Protein AF-A0A9D1JMU5-F1 (afdb_monomer_lite)

pLDDT: mean 89.42, std 12.27, range [35.75, 98.25]

Foldseek 3Di:
DFKFKDFVLLLVLLVVDQLQVSLVLVLQLCCCQPVVDDDPDDDDPSSVVSCVVCVVVSVVRSVQVVVVHGDCVRVVVTDIFIGGVLLSVLSVVDHGNLSSVLVNQVSCCLPVVDHDDDPDPSSVVSSVVVVVVSVVRVVVVVVVVVVVVPPDD

Structure (mmCIF, N/CA/C/O backbone):
data_AF-A0A9D1JMU5-F1
#
_entry.id   AF-A0A9D1JMU5-F1
#
loop_
_atom_site.group_PDB
_atom_site.id
_atom_site.type_symbol
_atom_site.label_atom_id
_atom_site.label_alt_id
_atom_site.label_comp_id
_atom_site.label_asym_id
_atom_site.label_entity_id
_atom_site.label_seq_id
_atom_site.pdbx_PDB_ins_code
_atom_site.Cartn_x
_atom_site.Cartn_y
_atom_site.Cartn_z
_atom_site.occupancy
_atom_site.B_iso_or_equiv
_atom_site.auth_seq_id
_atom_site.auth_comp_id
_atom_site.auth_asym_id
_atom_site.auth_atom_id
_atom_site.pdbx_PDB_model_num
ATOM 1 N N . MET A 1 1 ? 0.349 6.243 13.595 1.00 84.06 1 MET A N 1
ATOM 2 C CA . MET A 1 1 ? -0.279 4.925 13.908 1.00 84.06 1 MET A CA 1
ATOM 3 C C . MET A 1 1 ? 0.689 3.783 13.565 1.00 84.06 1 MET A C 1
ATOM 5 O O . MET A 1 1 ? 1.703 4.071 12.955 1.00 84.06 1 MET A O 1
ATOM 9 N N . LYS A 1 2 ? 0.440 2.513 13.939 1.00 90.69 2 LYS A N 1
ATOM 10 C CA . LYS A 1 2 ? 1.332 1.367 13.589 1.00 90.69 2 LYS A CA 1
ATOM 11 C C . LYS A 1 2 ? 0.807 0.457 12.473 1.00 90.69 2 LYS A C 1
ATOM 13 O O . LYS A 1 2 ? 1.530 -0.389 11.944 1.00 90.69 2 LYS A O 1
ATOM 18 N N . GLN A 1 3 ? -0.459 0.626 12.126 1.00 93.88 3 GLN A N 1
ATOM 19 C CA . GLN A 1 3 ? -1.140 -0.072 11.048 1.00 93.88 3 GLN A CA 1
ATOM 20 C C . GLN A 1 3 ? -2.408 0.702 10.681 1.00 93.88 3 GLN A C 1
ATOM 22 O O . GLN A 1 3 ? -2.927 1.402 11.549 1.00 93.88 3 GLN A O 1
ATOM 27 N N . PHE A 1 4 ? -2.912 0.514 9.465 1.00 94.25 4 PHE A N 1
ATOM 28 C CA . PHE A 1 4 ? -4.204 1.039 9.010 1.00 94.25 4 PHE A CA 1
ATOM 29 C C . PHE A 1 4 ? -4.955 -0.007 8.172 1.00 94.25 4 PHE A C 1
ATOM 31 O O . PHE A 1 4 ? -4.380 -1.032 7.771 1.00 94.25 4 PHE A O 1
ATOM 38 N N . THR A 1 5 ? -6.245 0.212 7.923 1.00 94.31 5 THR A N 1
ATOM 39 C CA . THR A 1 5 ? -7.043 -0.665 7.052 1.00 94.31 5 THR A CA 1
ATOM 40 C C . THR A 1 5 ? -6.821 -0.329 5.581 1.00 94.31 5 THR A C 1
ATOM 42 O O . THR A 1 5 ? -7.193 0.737 5.101 1.00 94.31 5 THR A O 1
ATOM 45 N N . PHE A 1 6 ? -6.283 -1.287 4.829 1.00 95.38 6 PHE A N 1
ATOM 46 C CA . PHE A 1 6 ? -6.071 -1.165 3.391 1.00 95.38 6 PHE A CA 1
ATOM 47 C C . PHE A 1 6 ? -7.155 -1.917 2.626 1.00 95.38 6 PHE A C 1
ATOM 49 O O . PHE A 1 6 ? -7.282 -3.142 2.731 1.00 95.38 6 PHE A O 1
ATOM 56 N N . TYR A 1 7 ? -7.944 -1.174 1.854 1.00 95.44 7 TYR A N 1
ATOM 57 C CA . TYR A 1 7 ? -9.096 -1.696 1.125 1.00 95.44 7 TYR A CA 1
ATOM 58 C C . TYR A 1 7 ? -8.726 -2.164 -0.282 1.00 95.44 7 TYR A C 1
ATOM 60 O O . TYR A 1 7 ? -7.808 -1.637 -0.913 1.00 95.44 7 TYR A O 1
ATOM 68 N N . LYS A 1 8 ? -9.500 -3.118 -0.813 1.00 95.19 8 LYS A N 1
ATOM 69 C CA . LYS A 1 8 ? -9.339 -3.638 -2.177 1.00 95.19 8 LYS A CA 1
ATOM 70 C C . LYS A 1 8 ? -9.402 -2.535 -3.228 1.00 95.19 8 LYS A C 1
ATOM 72 O O . LYS A 1 8 ? -8.619 -2.580 -4.166 1.00 95.19 8 LYS A O 1
ATOM 77 N N . LEU A 1 9 ? -10.223 -1.507 -2.998 1.00 94.75 9 LEU A N 1
ATOM 78 C CA . LEU A 1 9 ? -10.304 -0.318 -3.848 1.00 94.75 9 LEU A CA 1
ATOM 79 C C . LEU A 1 9 ? -8.922 0.292 -4.130 1.00 94.75 9 LEU A C 1
ATOM 81 O O . LEU A 1 9 ? -8.632 0.653 -5.265 1.00 94.75 9 LEU A O 1
ATOM 85 N N . TYR A 1 10 ? -8.050 0.375 -3.122 1.00 95.31 10 TYR A N 1
ATOM 86 C CA . TYR A 1 10 ? -6.703 0.913 -3.309 1.00 95.31 10 TYR A CA 1
ATOM 87 C C . TYR A 1 10 ? -5.877 -0.013 -4.203 1.00 95.31 10 TYR A C 1
ATOM 89 O O . TYR A 1 10 ? -5.234 0.452 -5.134 1.00 95.31 10 TYR A O 1
ATOM 97 N N . SER A 1 11 ? -5.957 -1.330 -3.988 1.00 96.62 11 SER A N 1
ATOM 98 C CA . SER A 1 11 ? -5.324 -2.319 -4.872 1.00 96.62 11 SER A CA 1
ATOM 99 C C . SER A 1 11 ? -5.842 -2.237 -6.308 1.00 96.62 11 SER A C 1
ATOM 101 O O . SER A 1 11 ? -5.035 -2.370 -7.218 1.00 96.62 11 SER A O 1
ATOM 103 N N . ASP A 1 12 ? -7.139 -2.016 -6.522 1.00 95.69 12 ASP A N 1
ATOM 104 C CA . ASP A 1 12 ? -7.719 -1.916 -7.867 1.00 95.69 12 ASP A CA 1
ATOM 105 C C . ASP A 1 12 ? -7.199 -0.675 -8.607 1.00 95.69 12 ASP A C 1
ATOM 107 O O . ASP A 1 12 ? -6.867 -0.747 -9.791 1.00 95.69 12 ASP A O 1
ATOM 111 N N . ILE A 1 13 ? -7.055 0.448 -7.894 1.00 95.81 13 ILE A N 1
ATOM 112 C CA . ILE A 1 13 ? -6.434 1.668 -8.427 1.00 95.81 13 ILE A CA 1
ATOM 113 C C . ILE A 1 13 ? -4.968 1.404 -8.799 1.00 95.81 13 ILE A C 1
ATOM 115 O O . ILE A 1 13 ? -4.548 1.745 -9.905 1.00 95.81 13 ILE A O 1
ATOM 119 N N . LEU A 1 14 ? -4.201 0.775 -7.900 1.00 96.62 14 LEU A N 1
ATOM 120 C CA . LEU A 1 14 ? -2.784 0.470 -8.122 1.00 96.62 14 LEU A CA 1
ATOM 121 C C . LEU A 1 14 ? -2.574 -0.499 -9.295 1.00 96.62 14 LEU A C 1
ATOM 123 O O . LEU A 1 14 ? -1.667 -0.287 -10.099 1.00 96.62 14 LEU A O 1
ATOM 127 N N . ASP A 1 15 ? -3.411 -1.531 -9.426 1.00 95.31 15 ASP A N 1
ATOM 128 C CA . ASP A 1 15 ? -3.355 -2.500 -10.531 1.00 95.31 15 ASP A CA 1
ATOM 129 C C . ASP A 1 15 ? -3.638 -1.822 -11.892 1.00 95.31 15 ASP A C 1
ATOM 131 O O . ASP A 1 15 ? -3.078 -2.228 -12.910 1.00 95.31 15 ASP A O 1
ATOM 135 N N . GLY A 1 16 ? -4.437 -0.746 -11.912 1.00 93.06 16 GLY A N 1
ATOM 136 C CA . GLY A 1 16 ? -4.709 0.070 -13.103 1.00 93.06 16 GLY A CA 1
ATOM 137 C C . GLY A 1 16 ? -3.606 1.070 -13.489 1.00 93.06 16 GLY A C 1
ATOM 138 O O . GLY A 1 16 ? -3.718 1.740 -14.521 1.00 93.06 16 GLY A O 1
ATOM 139 N N . MET A 1 17 ? -2.550 1.202 -12.683 1.00 94.94 17 MET A N 1
ATOM 140 C CA . MET A 1 17 ? -1.417 2.105 -12.919 1.00 94.94 17 MET A CA 1
ATOM 141 C C . MET A 1 17 ? -0.183 1.344 -13.425 1.00 94.94 17 MET A C 1
ATOM 143 O O . MET A 1 17 ? -0.003 0.157 -13.144 1.00 94.94 17 MET A O 1
ATOM 147 N N . ASN A 1 18 ? 0.723 2.033 -14.131 1.00 95.69 18 ASN A N 1
ATOM 148 C CA . ASN A 1 18 ? 2.077 1.497 -14.325 1.00 95.69 18 ASN A CA 1
ATOM 149 C C . ASN A 1 18 ? 2.811 1.442 -12.973 1.00 95.69 18 ASN A C 1
ATOM 151 O O . ASN A 1 18 ? 2.387 2.073 -12.007 1.00 95.69 18 ASN A O 1
ATOM 155 N N . ASP A 1 19 ? 3.901 0.684 -12.886 1.00 96.81 19 ASP A N 1
ATOM 156 C CA . ASP A 1 19 ? 4.551 0.439 -11.595 1.00 96.81 19 ASP A CA 1
ATOM 157 C C . ASP A 1 19 ? 5.130 1.714 -10.963 1.00 96.81 19 ASP A C 1
ATOM 159 O O . A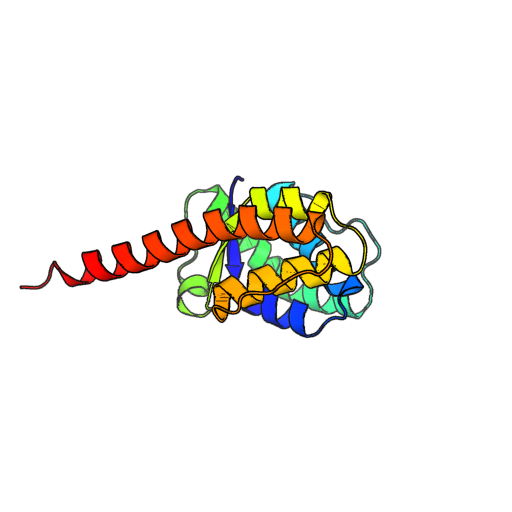SP A 1 19 ? 5.032 1.903 -9.755 1.00 96.81 19 ASP A O 1
ATOM 163 N N . THR A 1 20 ? 5.652 2.648 -11.757 1.00 94.88 20 THR A N 1
ATOM 164 C CA . THR A 1 20 ? 6.153 3.922 -11.221 1.00 94.88 20 THR A CA 1
ATOM 165 C C . THR A 1 20 ? 5.033 4.742 -10.575 1.00 94.88 20 THR A C 1
ATOM 167 O O . THR A 1 20 ? 5.186 5.197 -9.441 1.00 94.88 20 THR A O 1
ATOM 170 N N . ASP A 1 21 ? 3.903 4.906 -11.263 1.00 94.25 21 ASP A N 1
ATOM 171 C CA . ASP A 1 21 ? 2.762 5.679 -10.757 1.00 94.25 21 ASP A CA 1
ATOM 172 C C . ASP A 1 21 ? 2.086 4.962 -9.581 1.00 94.25 21 ASP A C 1
ATOM 174 O O . ASP A 1 21 ? 1.743 5.595 -8.584 1.00 94.25 21 ASP A O 1
ATOM 178 N N . ALA A 1 22 ? 1.970 3.631 -9.644 1.00 96.06 22 ALA A N 1
ATOM 179 C CA . ALA A 1 22 ? 1.464 2.823 -8.538 1.00 96.06 22 ALA A CA 1
ATOM 180 C C . ALA A 1 22 ? 2.333 2.993 -7.285 1.00 96.06 22 ALA A C 1
ATOM 182 O O . ALA A 1 22 ? 1.813 3.181 -6.187 1.00 96.06 22 ALA A O 1
ATOM 183 N N . GLY A 1 23 ? 3.659 2.965 -7.443 1.00 95.62 23 GLY A N 1
ATOM 184 C CA . GLY A 1 23 ? 4.588 3.160 -6.337 1.00 95.62 23 GLY A CA 1
ATOM 185 C C . GLY A 1 23 ? 4.431 4.533 -5.686 1.00 95.62 23 GLY A C 1
ATOM 186 O O . GLY A 1 23 ? 4.291 4.619 -4.465 1.00 95.62 23 GLY A O 1
ATOM 187 N N . LYS A 1 24 ? 4.371 5.598 -6.494 1.00 94.44 24 LYS A N 1
ATOM 188 C CA . LYS A 1 24 ? 4.133 6.970 -6.012 1.00 94.44 24 LYS A CA 1
ATOM 189 C C . LYS A 1 24 ? 2.797 7.105 -5.289 1.00 94.44 24 LYS A C 1
ATOM 191 O O . LYS A 1 24 ? 2.747 7.627 -4.177 1.00 94.44 24 LYS A O 1
ATOM 196 N N . PHE A 1 25 ? 1.720 6.604 -5.889 1.00 95.06 25 PHE A N 1
ATOM 197 C CA . PHE A 1 25 ? 0.384 6.715 -5.314 1.00 95.06 25 PHE A CA 1
ATOM 198 C C . PHE A 1 25 ? 0.259 5.925 -4.003 1.00 95.06 25 PHE A C 1
ATOM 200 O O . PHE A 1 25 ? -0.272 6.438 -3.018 1.00 95.06 25 PHE A O 1
ATOM 207 N N . ALA A 1 26 ? 0.815 4.710 -3.948 1.00 96.00 26 ALA A N 1
ATOM 208 C CA . ALA A 1 26 ? 0.862 3.915 -2.725 1.00 96.00 26 ALA A CA 1
ATOM 209 C C . ALA A 1 26 ? 1.693 4.581 -1.622 1.00 96.00 26 ALA A C 1
ATOM 211 O O . ALA A 1 26 ? 1.273 4.574 -0.463 1.00 96.00 26 ALA A O 1
ATOM 212 N N . MET A 1 27 ? 2.847 5.165 -1.973 1.00 95.69 27 MET A N 1
ATOM 213 C CA . MET A 1 27 ? 3.666 5.938 -1.036 1.00 95.69 27 MET A CA 1
ATOM 214 C C . MET A 1 27 ? 2.844 7.071 -0.429 1.00 95.69 27 MET A C 1
ATOM 216 O O . MET A 1 27 ? 2.802 7.199 0.785 1.00 95.69 27 MET A O 1
ATOM 220 N N . ARG A 1 28 ? 2.093 7.801 -1.255 1.00 94.38 28 ARG A N 1
ATOM 221 C CA . ARG A 1 28 ? 1.266 8.927 -0.817 1.00 94.38 28 ARG A CA 1
ATOM 222 C C . ARG A 1 28 ? 0.147 8.525 0.142 1.00 94.38 28 ARG A C 1
ATOM 224 O O . ARG A 1 28 ? -0.077 9.213 1.132 1.00 94.38 28 ARG A O 1
ATOM 231 N N . ILE A 1 29 ? -0.525 7.398 -0.114 1.00 95.38 29 ILE A N 1
ATOM 232 C CA . ILE A 1 29 ? -1.494 6.826 0.837 1.00 95.38 29 ILE A CA 1
ATOM 233 C C . ILE A 1 29 ? -0.790 6.510 2.163 1.00 95.38 29 ILE A C 1
ATOM 235 O O . ILE A 1 29 ? -1.286 6.874 3.223 1.00 95.38 29 ILE A O 1
ATOM 239 N N . CYS A 1 30 ? 0.378 5.864 2.122 1.00 96.00 30 CYS A N 1
ATOM 240 C CA . CYS A 1 30 ? 1.096 5.483 3.337 1.00 96.00 30 CYS A CA 1
ATOM 241 C C . CYS A 1 30 ? 1.641 6.690 4.112 1.00 96.00 30 CYS A C 1
ATOM 243 O O . CYS A 1 30 ? 1.553 6.708 5.332 1.00 96.00 30 CYS A O 1
ATOM 245 N N . GLU A 1 31 ? 2.177 7.700 3.431 1.00 95.50 31 GLU A N 1
ATOM 246 C CA . GLU A 1 31 ? 2.631 8.956 4.032 1.00 95.50 31 GLU A CA 1
ATOM 247 C C . GLU A 1 31 ? 1.470 9.714 4.677 1.00 95.50 31 GLU A C 1
ATOM 249 O O . GLU A 1 31 ? 1.601 10.200 5.802 1.00 95.50 31 GLU A O 1
ATOM 254 N N . TYR A 1 32 ? 0.313 9.748 4.014 1.00 95.06 32 TYR A N 1
ATOM 255 C CA . TYR A 1 32 ? -0.900 10.294 4.603 1.00 95.06 32 TYR A CA 1
ATOM 256 C C . TYR A 1 32 ? -1.291 9.534 5.865 1.00 95.06 32 TYR A C 1
ATOM 258 O O . TYR A 1 32 ? -1.461 10.159 6.904 1.00 95.06 32 TYR A O 1
ATOM 266 N N . GLU A 1 33 ? -1.395 8.205 5.819 1.00 94.88 33 GLU A N 1
ATOM 267 C CA . GLU A 1 33 ? -1.854 7.386 6.948 1.00 94.88 33 GLU A CA 1
ATOM 268 C C . GLU A 1 33 ? -0.857 7.369 8.121 1.00 94.88 33 GLU A C 1
ATOM 270 O O . GLU A 1 33 ? -1.224 7.612 9.273 1.00 94.88 33 GLU A O 1
ATOM 275 N N . PHE A 1 34 ? 0.426 7.126 7.855 1.00 94.88 34 PHE A N 1
ATOM 276 C CA . PHE A 1 34 ? 1.436 6.945 8.899 1.00 94.88 34 PHE A CA 1
ATOM 277 C C . PHE A 1 34 ? 2.073 8.242 9.394 1.00 94.88 34 PHE A C 1
ATOM 279 O O . PHE A 1 34 ? 2.449 8.292 10.567 1.00 94.88 34 PHE A O 1
ATOM 286 N N . GLU A 1 35 ? 2.204 9.252 8.534 1.00 94.75 35 GLU A N 1
ATOM 287 C CA . GLU A 1 35 ? 2.999 10.460 8.804 1.00 94.75 35 GLU A CA 1
ATOM 288 C C . GLU A 1 35 ? 2.182 11.757 8.754 1.00 94.75 35 GLU A C 1
ATOM 290 O O . GLU A 1 35 ? 2.756 12.831 8.904 1.00 94.75 35 GLU A O 1
ATOM 295 N N . ASP A 1 36 ? 0.862 11.673 8.541 1.00 92.69 36 ASP A N 1
ATOM 296 C CA . ASP A 1 36 ? -0.041 12.834 8.454 1.00 92.69 36 ASP A CA 1
ATOM 297 C C . ASP A 1 36 ? 0.323 13.822 7.327 1.00 92.69 36 ASP A C 1
ATOM 299 O O . ASP A 1 36 ? -0.117 14.975 7.320 1.00 92.69 36 ASP A O 1
ATOM 303 N N . LYS A 1 37 ? 1.099 13.366 6.337 1.00 92.75 37 LYS A N 1
ATOM 304 C CA . LYS A 1 37 ? 1.510 14.186 5.199 1.00 92.75 37 LYS A CA 1
ATOM 305 C C . LYS A 1 37 ? 0.372 14.354 4.207 1.00 92.75 37 LYS A C 1
ATOM 307 O O . LYS A 1 37 ? -0.266 13.392 3.780 1.00 92.75 37 LYS A O 1
ATOM 312 N N . GLN A 1 38 ? 0.153 15.593 3.792 1.00 87.75 38 GLN A N 1
ATOM 313 C CA . GLN A 1 38 ? -0.734 15.878 2.676 1.00 87.75 38 GLN A CA 1
ATOM 314 C C . GLN A 1 38 ? 0.000 15.684 1.346 1.00 87.75 38 GLN A C 1
ATOM 316 O O . GLN A 1 38 ? 1.227 15.727 1.290 1.00 87.75 38 GLN A O 1
ATOM 321 N N . PRO A 1 39 ? -0.742 15.513 0.247 1.00 80.38 39 PRO A N 1
ATOM 322 C CA . PRO A 1 39 ? -0.214 15.634 -1.099 1.00 80.38 39 PRO A CA 1
ATOM 323 C C . PRO A 1 39 ? 0.531 16.958 -1.377 1.00 80.38 39 PRO A C 1
ATOM 325 O O . PRO A 1 39 ? -0.087 17.902 -1.852 1.00 80.38 39 PRO A O 1
ATOM 328 N N . GLU A 1 40 ? 1.845 17.024 -1.155 1.00 68.06 40 GLU A N 1
ATOM 329 C CA . GLU A 1 40 ? 2.634 18.251 -1.396 1.00 68.06 40 GLU A CA 1
ATOM 330 C C . GLU A 1 40 ? 2.956 18.495 -2.886 1.00 68.06 40 GLU A C 1
ATOM 332 O O . GLU A 1 40 ? 2.979 19.636 -3.338 1.00 68.06 40 GLU A O 1
ATOM 337 N N . GLU A 1 41 ? 3.173 17.435 -3.673 1.00 67.38 41 GLU A N 1
ATOM 338 C CA . GLU A 1 41 ? 3.520 17.546 -5.104 1.00 67.38 41 GLU A CA 1
ATOM 339 C C . GLU A 1 41 ? 2.306 17.770 -6.028 1.00 67.38 41 GLU A C 1
ATOM 341 O O . GLU A 1 41 ? 1.201 17.302 -5.731 1.00 67.38 41 GLU A O 1
ATOM 346 N N . GLU A 1 42 ? 2.529 18.394 -7.197 1.00 75.81 42 GLU A N 1
ATOM 347 C CA . GLU A 1 42 ? 1.544 18.450 -8.286 1.00 75.81 42 GLU A CA 1
ATOM 348 C C . GLU A 1 42 ? 1.134 17.033 -8.709 1.00 75.81 42 GLU A C 1
ATOM 350 O O . GLU A 1 42 ? 1.840 16.337 -9.436 1.00 75.81 42 GLU A O 1
ATOM 355 N N . LEU A 1 43 ? -0.050 16.615 -8.260 1.00 81.44 43 LEU A N 1
ATOM 356 C CA . LEU A 1 43 ? -0.674 15.377 -8.708 1.00 81.44 43 LEU A CA 1
ATOM 357 C C . LEU A 1 43 ? -0.922 15.452 -10.216 1.00 81.44 43 LEU A C 1
ATOM 359 O O . LEU A 1 43 ? -1.577 16.393 -10.692 1.00 81.44 43 LEU A O 1
ATOM 363 N N . SER A 1 44 ? -0.493 14.421 -10.948 1.00 84.44 44 SER A N 1
ATOM 364 C CA . SER A 1 44 ? -0.916 14.237 -12.336 1.00 84.44 44 SER A CA 1
ATOM 365 C C . SER A 1 44 ? -2.446 14.173 -12.422 1.00 84.44 44 SER A C 1
ATOM 367 O O . SER A 1 44 ? -3.134 13.879 -11.441 1.00 84.44 44 SER A O 1
ATOM 369 N N . GLY A 1 45 ? -3.020 14.405 -13.608 1.00 88.25 45 GLY A N 1
ATOM 370 C CA . GLY A 1 45 ? -4.480 14.378 -13.778 1.00 88.25 45 GLY A CA 1
ATOM 371 C C . GLY A 1 45 ? -5.130 13.071 -13.293 1.00 88.25 45 GLY A C 1
ATOM 372 O O . GLY A 1 45 ? -6.201 13.104 -12.689 1.00 88.25 45 GLY A O 1
ATOM 373 N N . LYS A 1 46 ? -4.451 11.930 -13.485 1.00 87.19 46 LYS A N 1
ATOM 374 C CA . LYS A 1 46 ? -4.914 10.619 -13.004 1.00 87.19 46 LYS A CA 1
ATOM 375 C C . LYS A 1 46 ? -4.805 10.490 -11.487 1.00 87.19 46 LYS A C 1
ATOM 377 O O . LYS A 1 46 ? -5.774 10.092 -10.850 1.00 87.19 46 LYS A O 1
ATOM 382 N N . GLU A 1 47 ? -3.660 10.836 -10.900 1.00 88.31 47 GLU A N 1
ATOM 383 C CA . GLU A 1 47 ? -3.484 10.757 -9.443 1.00 88.31 47 GLU A CA 1
ATOM 384 C C . GLU A 1 47 ? -4.445 11.701 -8.719 1.00 88.31 47 GLU A C 1
ATOM 386 O O . GLU A 1 47 ? -5.025 11.322 -7.706 1.00 88.31 47 GLU A O 1
ATOM 391 N N . ARG A 1 48 ? -4.681 12.898 -9.275 1.00 91.50 48 ARG A N 1
ATOM 392 C CA . ARG A 1 48 ? -5.654 13.861 -8.753 1.00 91.50 48 ARG A CA 1
ATOM 393 C C . ARG A 1 48 ? -7.059 13.281 -8.747 1.00 91.50 48 ARG A C 1
ATOM 395 O O . ARG A 1 48 ? -7.739 13.396 -7.733 1.00 91.50 48 ARG A O 1
ATOM 402 N N . PHE A 1 49 ? -7.471 12.652 -9.850 1.00 92.81 49 PHE A N 1
ATOM 403 C CA . PHE A 1 49 ? -8.773 12.000 -9.944 1.00 92.81 49 PHE A CA 1
ATOM 404 C C . PHE A 1 49 ? -8.931 10.919 -8.872 1.00 92.81 49 PHE A C 1
ATOM 406 O O . PHE A 1 49 ? -9.916 10.927 -8.141 1.00 92.81 49 PHE A O 1
ATOM 413 N N . TYR A 1 50 ? -7.965 10.011 -8.730 1.00 94.06 50 TYR A N 1
ATOM 414 C CA . TYR A 1 50 ? -8.074 8.965 -7.714 1.00 94.06 50 TYR A CA 1
ATOM 415 C C . TYR A 1 50 ? -8.054 9.537 -6.300 1.00 94.06 50 TYR A C 1
ATOM 417 O O . TYR A 1 50 ? -8.922 9.190 -5.503 1.00 94.06 50 TYR A O 1
ATOM 425 N N . TRP A 1 51 ? -7.125 10.451 -6.005 1.00 94.00 51 TRP A N 1
ATOM 426 C CA . TRP A 1 51 ? -7.002 11.067 -4.688 1.00 94.00 51 TRP A CA 1
ATOM 427 C C . TRP A 1 51 ? -8.290 11.774 -4.263 1.00 94.00 51 TRP A C 1
ATOM 429 O O . TRP A 1 51 ? -8.803 11.492 -3.184 1.00 94.00 51 TRP A O 1
ATOM 439 N N . SER A 1 52 ? -8.868 12.618 -5.126 1.00 92.25 52 SER A N 1
ATOM 440 C CA . SER A 1 52 ? -10.088 13.368 -4.800 1.00 92.25 52 SER A CA 1
ATOM 441 C C . SER A 1 52 ? -11.318 12.482 -4.591 1.00 92.25 52 SER A C 1
ATOM 443 O O . SER A 1 52 ? -12.300 12.937 -4.021 1.00 92.25 52 SER A O 1
ATOM 445 N N . ASN A 1 53 ? -11.298 11.239 -5.085 1.00 92.88 53 ASN A N 1
ATOM 446 C CA . ASN A 1 53 ? -12.396 10.287 -4.912 1.00 92.88 53 ASN A CA 1
ATOM 447 C C . ASN A 1 53 ? -12.219 9.377 -3.687 1.00 92.88 53 ASN A C 1
ATOM 449 O O . ASN A 1 53 ? -13.174 8.709 -3.295 1.00 92.88 53 ASN A O 1
ATOM 453 N N . ILE A 1 54 ? -11.024 9.328 -3.085 1.00 93.44 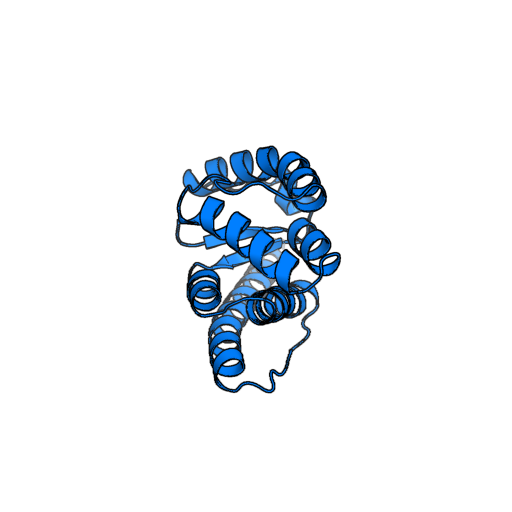54 ILE A N 1
ATOM 454 C CA . ILE A 1 54 ? -10.758 8.485 -1.908 1.00 93.44 54 ILE A CA 1
ATOM 455 C C . ILE A 1 54 ? -10.378 9.278 -0.654 1.00 93.44 54 ILE A C 1
ATOM 457 O O . ILE A 1 54 ? -10.435 8.707 0.432 1.00 93.44 54 ILE A O 1
ATOM 461 N N . SER A 1 55 ? -10.015 10.560 -0.764 1.00 92.81 55 SER A N 1
ATOM 462 C CA . SER A 1 55 ? -9.515 11.372 0.357 1.00 92.81 55 SER A CA 1
ATOM 463 C C . SER A 1 55 ? -10.497 11.467 1.522 1.00 92.81 55 SER A C 1
ATOM 465 O O . SER A 1 55 ? -10.085 11.329 2.669 1.00 92.81 55 SER A O 1
ATOM 467 N N . ASP A 1 56 ? -11.791 11.633 1.241 1.00 92.31 56 ASP A N 1
ATOM 468 C CA . ASP A 1 56 ? -12.822 11.728 2.284 1.00 92.31 56 ASP A CA 1
ATOM 469 C C . ASP A 1 56 ? -12.963 10.403 3.042 1.00 92.31 56 ASP A C 1
ATOM 471 O O . ASP A 1 56 ? -13.084 10.376 4.266 1.00 92.31 56 ASP A O 1
ATOM 475 N N . MET A 1 57 ? -12.884 9.284 2.314 1.00 91.31 57 MET A N 1
ATOM 476 C CA . MET A 1 57 ? -12.888 7.951 2.908 1.00 91.31 57 MET A CA 1
ATOM 477 C C . MET A 1 57 ? -11.622 7.707 3.737 1.00 91.31 57 MET A C 1
ATOM 479 O O . MET A 1 57 ? -11.735 7.169 4.836 1.00 91.31 57 MET A O 1
ATOM 483 N N . LEU A 1 58 ? -10.442 8.085 3.230 1.00 92.94 58 LEU A N 1
ATOM 484 C CA . LEU A 1 58 ? -9.176 7.976 3.964 1.00 92.94 58 LEU A CA 1
ATOM 485 C C . LEU A 1 58 ? -9.250 8.762 5.276 1.00 92.94 58 LEU A C 1
ATOM 487 O O . LEU A 1 58 ? -8.989 8.198 6.332 1.00 92.94 58 LEU A O 1
ATOM 491 N N . ALA A 1 59 ? -9.700 10.018 5.232 1.00 93.81 59 ALA A N 1
ATOM 492 C CA . ALA A 1 59 ? -9.839 10.859 6.419 1.00 93.81 59 ALA A CA 1
ATOM 493 C C . ALA A 1 59 ? -10.779 10.241 7.463 1.00 93.81 59 ALA A C 1
ATOM 495 O O . ALA A 1 59 ? -10.422 10.137 8.637 1.00 93.81 59 ALA A O 1
ATOM 496 N N . GLU A 1 60 ? -11.955 9.772 7.035 1.00 93.44 60 GLU A N 1
ATOM 497 C CA . GLU A 1 60 ? -12.933 9.178 7.946 1.00 93.44 60 GLU A CA 1
ATOM 498 C C . GLU A 1 60 ? -12.415 7.874 8.576 1.00 93.44 60 GLU A C 1
ATOM 500 O O . GLU A 1 60 ? -12.556 7.652 9.783 1.00 93.44 60 GLU A O 1
ATOM 505 N N . VAL A 1 61 ? -11.802 6.999 7.768 1.00 91.69 61 VAL A N 1
ATOM 506 C CA . VAL A 1 61 ? -11.210 5.742 8.251 1.00 91.69 61 VAL A CA 1
ATOM 507 C C . VAL A 1 61 ? -10.084 6.041 9.226 1.00 91.69 61 VAL A C 1
ATOM 509 O O . VAL A 1 61 ? -10.083 5.486 10.326 1.00 91.69 61 VAL A O 1
ATOM 512 N N . LYS A 1 62 ? -9.179 6.948 8.869 1.00 93.75 62 LYS A N 1
ATOM 513 C CA . LYS A 1 62 ? -8.038 7.315 9.695 1.00 93.75 62 LYS A CA 1
ATOM 514 C C . LYS A 1 62 ? -8.457 7.893 11.044 1.00 93.75 62 LYS A C 1
ATOM 516 O O . LYS A 1 62 ? -7.892 7.504 12.069 1.00 93.75 62 LYS A O 1
ATOM 521 N N . GLU A 1 63 ? -9.454 8.777 11.082 1.00 93.31 63 GLU A N 1
ATOM 522 C CA . GLU A 1 63 ? -9.992 9.333 12.332 1.00 93.31 63 GLU A CA 1
ATOM 523 C C . GLU A 1 63 ? -10.576 8.226 13.225 1.00 93.31 63 GLU A C 1
ATOM 525 O O . GLU A 1 63 ? -10.274 8.129 14.423 1.00 93.31 63 GLU A O 1
ATOM 530 N N . ALA A 1 64 ? -11.375 7.332 12.636 1.00 91.50 64 ALA A N 1
ATOM 531 C CA . ALA A 1 64 ? -11.939 6.203 13.359 1.00 91.50 64 ALA A CA 1
ATOM 532 C C . ALA A 1 64 ? -10.840 5.282 13.914 1.00 91.50 64 ALA A C 1
ATOM 534 O O . ALA A 1 64 ? -10.862 4.966 15.104 1.00 91.50 64 ALA A O 1
ATOM 535 N N . GLU A 1 65 ? -9.855 4.901 13.100 1.00 91.75 65 GLU A N 1
ATOM 536 C CA . GLU A 1 65 ? -8.755 4.023 13.515 1.00 91.75 65 GLU A CA 1
ATOM 537 C C . GLU A 1 65 ? -7.855 4.673 14.570 1.00 91.75 65 GLU A C 1
ATOM 539 O O . GLU A 1 65 ? -7.454 4.013 15.532 1.00 91.75 65 GLU A O 1
ATOM 544 N N . SER A 1 66 ? -7.610 5.979 14.457 1.00 89.44 66 SER A N 1
ATOM 545 C CA . SER A 1 66 ? -6.839 6.752 15.440 1.00 89.44 66 SER A CA 1
ATOM 546 C C . SER A 1 66 ? -7.550 6.854 16.793 1.00 89.44 66 SER A C 1
ATOM 548 O O . SER A 1 66 ? -6.892 6.906 17.830 1.00 89.44 66 SER A O 1
ATOM 550 N N . SER A 1 67 ? -8.887 6.804 16.806 1.00 89.75 67 SER A N 1
ATOM 551 C CA . SER A 1 67 ? -9.697 6.715 18.033 1.00 89.75 67 SER A CA 1
ATOM 552 C C . SER A 1 67 ? -9.923 5.277 18.534 1.00 89.75 67 SER A C 1
ATOM 554 O O . SER A 1 67 ? -10.710 5.057 19.458 1.00 89.75 67 SER A O 1
ATOM 556 N N . GLY A 1 68 ? -9.251 4.282 17.938 1.00 85.88 68 GLY A N 1
ATOM 557 C CA . GLY A 1 68 ? -9.370 2.866 18.301 1.00 85.88 68 GLY A CA 1
ATOM 558 C C . GLY A 1 68 ? -10.664 2.198 17.821 1.00 85.88 68 GLY A C 1
ATOM 559 O O . GLY A 1 68 ? -11.004 1.101 18.272 1.00 85.88 68 GLY A O 1
ATOM 560 N N . LYS A 1 69 ? -11.405 2.846 16.919 1.00 87.81 69 LYS A N 1
ATOM 561 C CA . LYS A 1 69 ? -12.642 2.334 16.321 1.00 87.81 69 LYS A CA 1
ATOM 562 C C . LYS A 1 69 ? -12.359 1.723 14.949 1.00 87.81 69 LYS A C 1
ATOM 564 O O . LYS A 1 69 ? -11.325 1.947 14.337 1.00 87.81 69 LYS A O 1
ATOM 569 N N . SER A 1 70 ? -13.315 0.945 14.446 1.00 81.12 70 SER A N 1
ATOM 570 C CA . SER A 1 70 ? -13.307 0.461 13.061 1.00 81.12 70 SER A CA 1
ATOM 571 C C . SER A 1 70 ? -14.608 0.846 12.363 1.00 81.12 70 SER A C 1
ATOM 573 O O . SER A 1 70 ? -15.695 0.739 12.943 1.00 81.12 70 SER A O 1
ATOM 575 N N . LEU A 1 71 ? -14.520 1.284 11.106 1.00 82.25 71 LEU A N 1
ATOM 576 C CA . LEU A 1 71 ? -15.695 1.652 10.319 1.00 82.25 71 LEU A CA 1
ATOM 577 C C . LEU A 1 71 ? -16.321 0.421 9.665 1.00 82.25 71 LEU A C 1
ATOM 579 O O . LEU A 1 71 ? -16.007 0.047 8.534 1.00 82.25 71 LEU A O 1
ATOM 583 N N . LYS A 1 72 ? -17.293 -0.179 10.364 1.00 80.12 72 LYS A N 1
ATOM 584 C CA . LYS A 1 72 ? -18.057 -1.336 9.861 1.00 80.12 72 LYS A CA 1
ATOM 585 C C . LYS A 1 72 ? -18.667 -1.092 8.476 1.00 80.12 72 LYS A C 1
ATOM 587 O O . LYS A 1 72 ? -18.730 -2.022 7.683 1.00 80.12 72 LYS A O 1
ATOM 592 N N . LYS A 1 73 ? -19.087 0.142 8.164 1.00 83.75 73 LYS A N 1
ATOM 593 C CA . LYS A 1 73 ? -19.715 0.476 6.874 1.00 83.75 73 LYS A CA 1
ATOM 594 C C . LYS A 1 73 ? -18.804 0.198 5.670 1.00 83.75 73 LYS A C 1
ATOM 596 O O . LYS A 1 73 ? -19.303 -0.260 4.648 1.00 83.75 73 LYS A O 1
ATOM 601 N N . PHE A 1 74 ? -17.495 0.422 5.806 1.00 82.50 74 PHE A N 1
ATOM 602 C CA . PHE A 1 74 ? -16.515 0.136 4.758 1.00 82.50 74 PHE A CA 1
ATOM 603 C C . PHE A 1 74 ? -16.027 -1.312 4.847 1.00 82.50 74 PHE A C 1
ATOM 605 O O . PHE A 1 74 ? -16.058 -2.030 3.849 1.00 82.50 74 PHE A O 1
ATOM 612 N N . ASN A 1 75 ? -15.701 -1.785 6.055 1.00 82.12 75 ASN A N 1
ATOM 613 C CA . ASN A 1 75 ? -15.183 -3.140 6.279 1.00 82.12 75 ASN A CA 1
ATOM 614 C C . ASN A 1 75 ? -16.156 -4.253 5.857 1.00 82.12 75 ASN A C 1
ATOM 616 O O . ASN A 1 75 ? -15.719 -5.333 5.472 1.00 82.12 75 ASN A O 1
ATOM 620 N N . LEU A 1 76 ? -17.470 -4.016 5.932 1.00 79.94 76 LEU A N 1
ATOM 621 C CA . LEU A 1 76 ? -18.481 -4.985 5.492 1.00 79.94 76 LEU A CA 1
ATOM 622 C C . LEU A 1 76 ? -18.695 -4.991 3.974 1.00 79.94 76 LEU A C 1
ATOM 624 O O . LEU A 1 76 ? -19.191 -5.979 3.441 1.00 79.94 76 LEU A O 1
ATOM 628 N N . ARG A 1 77 ? -18.374 -3.889 3.289 1.00 81.81 77 ARG A N 1
ATOM 629 C CA . ARG A 1 77 ? -18.664 -3.698 1.858 1.00 81.81 77 ARG A CA 1
ATOM 630 C C . ARG A 1 77 ? -17.461 -3.941 0.959 1.00 81.81 77 ARG A C 1
ATOM 632 O O . ARG A 1 77 ? -17.638 -4.086 -0.244 1.00 81.81 77 ARG A O 1
ATOM 639 N N . SER A 1 78 ? -16.260 -3.952 1.525 1.00 87.50 78 SER A N 1
ATOM 640 C CA . SER A 1 78 ? -15.024 -4.061 0.767 1.00 87.50 78 SER A CA 1
ATOM 641 C C . SER A 1 78 ? -14.075 -5.043 1.431 1.00 87.50 78 SER A C 1
ATOM 643 O O . SER A 1 78 ? -13.880 -5.033 2.653 1.00 87.50 78 SER A O 1
ATOM 645 N N . GLU A 1 79 ? -13.477 -5.904 0.613 1.00 93.44 79 GLU A N 1
ATOM 646 C CA . GLU A 1 79 ? -12.371 -6.730 1.061 1.00 93.44 79 GLU A CA 1
ATOM 647 C C . GLU A 1 79 ? -11.219 -5.823 1.511 1.00 93.44 79 GLU A C 1
ATOM 649 O O . GLU A 1 79 ? -10.931 -4.793 0.905 1.00 93.44 79 GLU A O 1
ATOM 654 N N . HIS A 1 80 ? -10.579 -6.183 2.615 1.00 94.38 80 HIS A N 1
ATOM 655 C CA . HIS A 1 80 ? -9.529 -5.377 3.215 1.00 94.38 80 HIS A CA 1
ATOM 656 C C . HIS A 1 80 ? -8.562 -6.246 4.015 1.00 94.38 80 HIS A C 1
ATOM 658 O O . HIS A 1 80 ? -8.874 -7.379 4.421 1.00 94.38 80 HIS A O 1
ATOM 664 N N . PHE A 1 81 ? -7.390 -5.680 4.278 1.00 94.00 81 PHE A N 1
ATOM 665 C CA . PHE A 1 81 ? -6.415 -6.235 5.200 1.00 94.00 81 PHE A CA 1
ATOM 666 C C . PHE A 1 81 ? -5.746 -5.143 6.035 1.00 94.00 81 PHE A C 1
ATOM 668 O O . PHE A 1 81 ? -5.788 -3.962 5.712 1.00 94.00 81 PHE A O 1
ATOM 675 N N . THR A 1 82 ? -5.110 -5.556 7.128 1.00 93.25 82 THR A N 1
ATOM 676 C CA . THR A 1 82 ? -4.305 -4.665 7.966 1.00 93.25 82 THR A CA 1
ATOM 677 C C . THR A 1 82 ? -2.950 -4.404 7.317 1.00 93.25 82 THR A C 1
ATOM 679 O O . THR A 1 82 ? -2.120 -5.317 7.225 1.00 93.25 82 THR A O 1
ATOM 682 N N . PHE A 1 83 ? -2.716 -3.165 6.903 1.00 95.75 83 PHE A N 1
ATOM 683 C CA . PHE A 1 83 ? -1.444 -2.715 6.355 1.00 95.75 83 PHE A CA 1
ATOM 684 C C . PHE A 1 83 ? -0.537 -2.245 7.486 1.00 95.75 83 PHE A C 1
ATOM 686 O O . PHE A 1 83 ? -0.911 -1.380 8.273 1.00 95.75 83 PHE A O 1
ATOM 693 N N . SER A 1 84 ? 0.633 -2.866 7.618 1.00 94.62 84 SER A N 1
ATOM 694 C CA . SER A 1 84 ? 1.558 -2.624 8.727 1.00 94.62 84 SER A CA 1
ATOM 695 C C . SER A 1 84 ? 2.606 -1.582 8.351 1.00 94.62 84 SER A C 1
ATOM 697 O O . SER A 1 84 ? 3.067 -1.566 7.214 1.00 94.62 84 SER A O 1
ATOM 699 N N . GLU A 1 85 ? 3.045 -0.784 9.328 1.00 95.00 85 GLU A N 1
ATOM 700 C CA . GLU A 1 85 ? 4.175 0.150 9.186 1.00 95.00 85 GLU A CA 1
ATOM 701 C C . GLU A 1 85 ? 5.427 -0.531 8.601 1.00 95.00 85 GLU A C 1
ATOM 703 O O . GLU A 1 85 ? 6.098 0.052 7.765 1.00 95.00 85 GLU A O 1
ATOM 708 N N . THR A 1 86 ? 5.678 -1.812 8.905 1.00 94.94 86 THR A N 1
ATOM 709 C CA . THR A 1 86 ? 6.808 -2.563 8.319 1.00 94.94 86 THR A CA 1
ATOM 710 C C . THR A 1 86 ? 6.767 -2.623 6.787 1.00 94.94 86 THR A C 1
ATOM 712 O O . THR A 1 86 ? 7.811 -2.675 6.143 1.00 94.94 86 THR A O 1
ATOM 715 N N . TYR A 1 87 ? 5.574 -2.633 6.185 1.00 96.69 87 TYR A N 1
ATOM 716 C CA . TYR A 1 87 ? 5.439 -2.629 4.727 1.00 96.69 87 TYR A CA 1
ATOM 717 C C . TYR A 1 87 ? 5.851 -1.267 4.168 1.00 96.69 87 TYR A C 1
ATOM 719 O O . TYR A 1 87 ? 6.540 -1.199 3.157 1.00 96.69 87 TYR A O 1
ATOM 727 N N . PHE A 1 88 ? 5.476 -0.195 4.867 1.00 97.38 88 PHE A N 1
ATOM 728 C CA . PHE A 1 88 ? 5.854 1.170 4.531 1.00 97.38 88 PHE A CA 1
ATOM 729 C C . PHE A 1 88 ? 7.356 1.419 4.723 1.00 97.38 88 PHE A C 1
ATOM 731 O O . PHE A 1 88 ? 7.990 2.018 3.858 1.00 97.38 88 PHE A O 1
ATOM 738 N N . ASP A 1 89 ? 7.955 0.884 5.788 1.00 96.88 89 ASP A N 1
ATOM 739 C CA . ASP A 1 89 ? 9.405 0.939 5.994 1.00 96.88 89 ASP A CA 1
ATOM 740 C C . ASP A 1 89 ? 10.155 0.283 4.828 1.00 96.88 89 ASP A C 1
ATOM 742 O O . ASP A 1 89 ? 11.104 0.862 4.307 1.00 96.88 89 ASP A O 1
ATOM 746 N N . ALA A 1 90 ? 9.692 -0.881 4.358 1.00 97.19 90 ALA A N 1
ATOM 747 C CA . ALA A 1 90 ? 10.255 -1.530 3.176 1.00 97.19 90 ALA A CA 1
ATOM 748 C C . ALA A 1 90 ? 10.050 -0.694 1.902 1.00 97.19 90 ALA A C 1
ATOM 750 O O . ALA A 1 90 ? 10.971 -0.560 1.101 1.00 97.19 90 ALA A O 1
ATOM 751 N N . MET A 1 91 ? 8.872 -0.088 1.727 1.00 97.44 91 MET A N 1
ATOM 752 C CA . MET A 1 91 ? 8.589 0.796 0.593 1.00 97.44 91 MET A CA 1
ATOM 753 C C . MET A 1 91 ? 9.562 1.981 0.517 1.00 97.44 91 MET A C 1
ATOM 755 O O . MET A 1 91 ? 10.005 2.320 -0.577 1.00 97.44 91 MET A O 1
ATOM 759 N N . LYS A 1 92 ? 9.949 2.583 1.650 1.00 96.81 92 LYS A N 1
ATOM 760 C CA . LYS A 1 92 ? 10.920 3.698 1.693 1.00 96.81 92 LYS A CA 1
ATOM 761 C C . LYS A 1 92 ? 12.322 3.319 1.209 1.00 96.81 92 LYS A C 1
ATOM 763 O O . LYS A 1 92 ? 13.093 4.200 0.834 1.00 96.81 92 LYS A O 1
ATOM 768 N N . LEU A 1 93 ? 12.660 2.030 1.228 1.00 96.75 93 LEU A N 1
ATOM 769 C CA . LEU A 1 93 ? 13.941 1.512 0.739 1.00 96.75 93 LEU A CA 1
ATOM 770 C C . LEU A 1 93 ? 13.939 1.302 -0.785 1.00 96.75 93 LEU A C 1
ATOM 772 O O . LEU A 1 93 ? 14.999 1.120 -1.379 1.00 96.75 93 LEU A O 1
ATOM 776 N N . LEU A 1 94 ? 12.767 1.350 -1.424 1.00 96.00 94 LEU A N 1
ATOM 777 C CA . LEU A 1 94 ? 12.578 1.098 -2.850 1.00 96.00 94 LEU A CA 1
ATOM 778 C C . LEU A 1 94 ? 12.355 2.400 -3.624 1.00 96.00 94 LEU A C 1
ATOM 780 O O . LEU A 1 94 ? 11.927 3.416 -3.078 1.00 96.00 94 LEU A O 1
ATOM 784 N N . LYS A 1 95 ? 12.641 2.379 -4.930 1.00 90.88 95 LYS A N 1
ATOM 785 C CA . LYS A 1 95 ? 12.509 3.550 -5.809 1.00 90.88 95 LYS A CA 1
ATOM 786 C C . LYS A 1 95 ? 11.849 3.182 -7.133 1.00 90.88 95 LYS A C 1
ATOM 788 O O . LYS A 1 95 ? 11.991 2.066 -7.620 1.00 90.88 95 LYS A O 1
ATOM 793 N N . GLY A 1 96 ? 11.170 4.153 -7.743 1.00 89.94 96 GLY A N 1
ATOM 794 C CA . GLY A 1 96 ? 10.615 4.020 -9.093 1.00 89.94 96 GLY A CA 1
ATOM 795 C C . GLY A 1 96 ? 9.663 2.829 -9.243 1.00 89.94 96 GLY A C 1
ATOM 796 O O . GLY A 1 96 ? 8.806 2.605 -8.392 1.00 89.94 96 GLY A O 1
ATOM 797 N N . GLY A 1 97 ? 9.818 2.072 -10.331 1.00 93.44 97 GLY A N 1
ATOM 798 C CA . GLY A 1 97 ? 8.962 0.924 -10.638 1.00 93.44 97 GLY A CA 1
ATOM 799 C C . GLY A 1 97 ? 9.057 -0.219 -9.624 1.00 93.44 97 GLY A C 1
ATOM 800 O O . GLY A 1 97 ? 8.050 -0.867 -9.359 1.00 93.44 97 GLY A O 1
ATOM 801 N N . ASP A 1 98 ? 10.210 -0.428 -8.985 1.00 96.50 98 ASP A N 1
ATOM 802 C CA . ASP A 1 98 ? 10.388 -1.516 -8.012 1.00 96.50 98 ASP A CA 1
ATOM 803 C C . ASP A 1 98 ? 9.445 -1.375 -6.816 1.00 96.50 98 ASP A C 1
ATOM 805 O O . ASP A 1 98 ? 8.868 -2.357 -6.349 1.00 96.50 98 ASP A O 1
ATOM 809 N N . LEU A 1 99 ? 9.216 -0.137 -6.374 1.00 96.69 99 LEU A N 1
ATOM 810 C CA . LEU A 1 99 ? 8.235 0.183 -5.342 1.00 96.69 99 LEU A CA 1
ATOM 811 C C . LEU A 1 99 ? 6.811 -0.221 -5.766 1.00 96.69 99 LEU A C 1
ATOM 813 O O . LEU A 1 99 ? 6.062 -0.791 -4.971 1.00 96.69 99 LEU A O 1
ATOM 817 N N . GLY A 1 100 ? 6.447 0.040 -7.023 1.00 97.19 100 GLY A N 1
ATOM 818 C CA . GLY A 1 100 ? 5.158 -0.350 -7.592 1.00 97.19 100 GLY A CA 1
ATOM 819 C C . GLY A 1 100 ? 4.961 -1.854 -7.667 1.00 97.19 100 GLY A C 1
ATOM 820 O O . GLY A 1 100 ? 3.950 -2.370 -7.192 1.00 97.19 100 GLY A O 1
ATOM 821 N N . VAL A 1 101 ? 5.941 -2.571 -8.221 1.00 97.69 101 VAL A N 1
ATOM 822 C CA . VAL A 1 101 ? 5.897 -4.040 -8.295 1.00 97.69 101 VAL A CA 1
ATOM 823 C C . VAL A 1 101 ? 5.822 -4.633 -6.886 1.00 97.69 101 VAL A C 1
ATOM 825 O O . VAL A 1 101 ? 5.052 -5.564 -6.643 1.00 97.69 101 VAL A O 1
ATOM 828 N N . PHE A 1 102 ? 6.563 -4.064 -5.933 1.00 98.25 102 PHE A N 1
ATOM 829 C CA . PHE A 1 102 ? 6.557 -4.491 -4.539 1.00 98.25 102 PHE A CA 1
ATOM 830 C C . PHE A 1 102 ? 5.187 -4.334 -3.870 1.00 98.25 102 PHE A C 1
ATOM 832 O O . PHE A 1 102 ? 4.664 -5.300 -3.305 1.00 98.25 102 PHE A O 1
ATOM 839 N N . VAL A 1 103 ? 4.557 -3.157 -3.956 1.00 97.88 103 VAL A N 1
ATOM 840 C CA . VAL A 1 103 ? 3.238 -2.950 -3.334 1.00 97.88 103 VAL A CA 1
ATOM 841 C C . VAL A 1 103 ? 2.145 -3.770 -4.026 1.00 97.88 103 VAL A C 1
ATOM 843 O O . VAL A 1 103 ? 1.268 -4.326 -3.356 1.00 97.88 103 VAL A O 1
ATOM 846 N N . LYS A 1 104 ? 2.227 -3.940 -5.352 1.00 98.00 104 LYS A N 1
ATOM 847 C CA . LYS A 1 104 ? 1.333 -4.835 -6.097 1.00 98.00 104 LYS A CA 1
ATOM 848 C C . LYS A 1 104 ? 1.497 -6.285 -5.655 1.00 98.00 104 LYS A C 1
ATOM 850 O O . LYS A 1 104 ? 0.495 -6.973 -5.492 1.00 98.00 104 LYS A O 1
ATOM 855 N N . ALA A 1 105 ? 2.718 -6.741 -5.374 1.00 98.06 105 ALA A N 1
ATOM 856 C CA . ALA A 1 105 ? 2.958 -8.078 -4.833 1.00 98.06 105 ALA A CA 1
ATOM 857 C C . ALA A 1 105 ? 2.353 -8.267 -3.433 1.00 98.06 105 ALA A C 1
ATOM 859 O O . ALA A 1 105 ? 1.768 -9.315 -3.157 1.00 98.06 105 ALA A O 1
ATOM 860 N N . ILE A 1 106 ? 2.424 -7.253 -2.560 1.00 97.94 106 ILE A N 1
ATOM 861 C CA . ILE A 1 106 ? 1.718 -7.268 -1.266 1.00 97.94 106 ILE A CA 1
ATOM 862 C C . ILE A 1 106 ? 0.208 -7.425 -1.489 1.00 97.94 106 ILE A C 1
ATOM 864 O O . ILE A 1 106 ? -0.420 -8.282 -0.863 1.00 97.94 106 ILE A O 1
ATOM 868 N N . CYS A 1 107 ? -0.373 -6.644 -2.405 1.00 97.69 107 CYS A N 1
ATOM 869 C CA . CYS A 1 107 ? -1.801 -6.713 -2.728 1.00 97.69 107 CYS A CA 1
ATOM 870 C C . CYS A 1 107 ? -2.192 -8.083 -3.306 1.00 97.69 107 CYS A C 1
ATOM 872 O O . CYS A 1 107 ? -3.154 -8.697 -2.840 1.00 97.69 107 CYS A O 1
ATOM 874 N N . ALA A 1 108 ? -1.417 -8.591 -4.265 1.00 97.12 108 ALA A N 1
ATOM 875 C CA . ALA A 1 108 ? -1.592 -9.906 -4.873 1.00 97.12 108 ALA A CA 1
ATOM 876 C C . ALA A 1 108 ? -1.588 -11.011 -3.811 1.00 97.12 108 ALA A C 1
ATOM 878 O O . ALA A 1 108 ? -2.485 -11.858 -3.770 1.00 97.12 108 ALA A O 1
ATOM 879 N N . TYR A 1 109 ? -0.645 -10.948 -2.870 1.00 97.25 109 TYR A N 1
ATOM 880 C CA . TYR A 1 109 ? -0.605 -11.903 -1.780 1.00 97.25 109 TYR A CA 1
ATOM 881 C C . TYR A 1 109 ? -1.816 -11.781 -0.863 1.00 97.25 109 TYR A C 1
ATOM 883 O O . TYR A 1 109 ? -2.452 -12.790 -0.550 1.00 97.25 109 TYR A O 1
ATOM 891 N N . MET A 1 110 ? -2.142 -10.576 -0.398 1.00 96.25 110 MET A N 1
ATOM 892 C CA . MET A 1 110 ? -3.170 -10.389 0.626 1.00 96.25 110 MET A CA 1
ATOM 893 C C . MET A 1 110 ? -4.582 -10.672 0.128 1.00 96.25 110 MET A C 1
ATOM 895 O O . MET A 1 110 ? -5.337 -11.298 0.872 1.00 96.25 110 MET A O 1
ATOM 899 N N . PHE A 1 111 ? -4.898 -10.284 -1.107 1.00 94.88 111 PHE A N 1
ATOM 900 C CA . PHE A 1 111 ? -6.230 -10.453 -1.690 1.00 94.88 111 PHE A CA 1
ATOM 901 C C . PHE A 1 111 ? -6.382 -11.752 -2.489 1.00 94.88 111 PHE A C 1
ATOM 903 O O . PHE A 1 111 ? -7.430 -12.385 -2.435 1.00 94.88 111 PHE A O 1
ATOM 910 N N . ARG A 1 112 ? -5.342 -12.194 -3.211 1.00 93.31 112 ARG A N 1
ATOM 911 C CA . ARG A 1 112 ? -5.435 -13.352 -4.126 1.00 93.31 112 ARG A CA 1
ATOM 912 C C . ARG A 1 112 ? -4.635 -14.574 -3.671 1.00 93.31 112 ARG A C 1
ATOM 914 O O . ARG A 1 112 ? -4.800 -15.657 -4.219 1.00 93.31 112 ARG A O 1
ATOM 921 N N . GLY A 1 113 ? -3.789 -14.438 -2.647 1.00 94.56 113 GLY A N 1
ATOM 922 C CA . GLY A 1 113 ? -2.912 -15.523 -2.188 1.00 94.56 113 GLY A CA 1
ATOM 923 C C . GLY A 1 113 ? -1.730 -15.801 -3.120 1.00 94.56 113 GLY A C 1
ATOM 924 O O . GLY A 1 113 ? -1.030 -16.794 -2.930 1.00 94.56 113 GLY A O 1
ATOM 925 N N . GLU A 1 114 ? -1.491 -14.929 -4.096 1.00 96.12 114 GLU A N 1
ATOM 926 C CA . GLU A 1 114 ? -0.444 -15.077 -5.105 1.00 96.12 114 GLU A CA 1
ATOM 927 C C . GLU A 1 114 ? 0.927 -14.733 -4.515 1.00 96.12 114 GLU A C 1
ATOM 929 O O . GLU A 1 114 ? 1.122 -13.670 -3.925 1.00 96.12 114 GLU A O 1
ATOM 934 N N . VAL A 1 115 ? 1.896 -15.636 -4.667 1.00 95.12 115 VAL A N 1
ATOM 935 C CA . VAL A 1 115 ? 3.275 -15.409 -4.219 1.00 95.12 115 VAL A CA 1
ATOM 936 C C . VAL A 1 115 ? 4.110 -14.931 -5.398 1.00 95.12 115 VAL A C 1
ATOM 938 O O . VAL A 1 115 ? 4.304 -15.669 -6.360 1.00 95.12 115 VAL A O 1
ATOM 941 N N . VAL A 1 116 ? 4.647 -13.717 -5.293 1.00 95.50 116 VAL A N 1
ATOM 942 C CA . VAL A 1 116 ? 5.573 -13.156 -6.282 1.00 95.50 116 VAL A CA 1
ATOM 943 C C . VAL A 1 116 ? 7.013 -13.534 -5.931 1.00 95.50 116 VAL A C 1
ATOM 945 O O . VAL A 1 116 ? 7.400 -13.526 -4.761 1.00 95.50 116 VAL A O 1
ATOM 948 N N . GLN A 1 117 ? 7.794 -13.877 -6.957 1.00 95.81 117 GLN A N 1
ATOM 949 C CA . GLN A 1 117 ? 9.238 -14.088 -6.867 1.00 95.81 117 GLN A CA 1
ATOM 950 C C . GLN A 1 117 ? 9.950 -12.955 -7.606 1.00 95.81 117 GLN A C 1
ATOM 952 O O . GLN A 1 117 ? 9.777 -12.780 -8.813 1.00 95.81 117 GLN A O 1
ATOM 957 N N . PHE A 1 118 ? 10.747 -12.189 -6.877 1.00 95.81 118 PHE A N 1
ATOM 958 C CA . PHE A 1 118 ? 11.568 -11.107 -7.390 1.00 95.81 118 PHE A CA 1
ATOM 959 C C . PHE A 1 118 ? 12.929 -11.653 -7.819 1.00 95.81 118 PHE A C 1
ATOM 961 O O . PHE A 1 118 ? 13.533 -12.484 -7.141 1.00 95.81 118 PHE A O 1
ATOM 968 N N . LYS A 1 119 ? 13.428 -11.173 -8.964 1.00 94.38 119 LYS A N 1
ATOM 969 C CA . LYS A 1 119 ? 14.795 -11.482 -9.414 1.00 94.38 119 LYS A CA 1
ATOM 970 C C . LYS A 1 119 ? 15.835 -10.817 -8.514 1.00 94.38 119 LYS A C 1
ATOM 972 O O . LYS A 1 119 ? 16.888 -11.396 -8.259 1.00 94.38 119 LYS A O 1
ATOM 977 N N . ASP A 1 120 ? 15.524 -9.609 -8.057 1.00 95.94 120 ASP A N 1
ATOM 978 C CA . ASP A 1 120 ? 16.345 -8.875 -7.111 1.00 95.94 120 ASP A CA 1
ATOM 979 C C . ASP A 1 120 ? 16.237 -9.505 -5.713 1.00 95.94 120 ASP A C 1
ATOM 981 O O . ASP A 1 120 ? 15.145 -9.660 -5.157 1.00 95.94 120 ASP A O 1
ATOM 985 N N . LYS A 1 121 ? 17.386 -9.893 -5.152 1.00 95.88 121 LYS A N 1
ATOM 986 C CA . LYS A 1 121 ? 17.454 -10.588 -3.859 1.00 95.88 121 LYS A CA 1
ATOM 987 C C . LYS A 1 121 ? 17.133 -9.675 -2.679 1.00 95.88 121 LYS A C 1
ATOM 989 O O . LYS A 1 121 ? 16.652 -10.170 -1.662 1.00 95.88 121 LYS A O 1
ATOM 994 N N . GLU A 1 122 ? 17.406 -8.382 -2.800 1.00 95.06 122 GLU A N 1
ATOM 995 C CA . GLU A 1 122 ? 17.123 -7.391 -1.769 1.00 95.06 122 GLU A CA 1
ATOM 996 C C . GLU A 1 122 ? 15.610 -7.154 -1.680 1.00 95.06 122 GLU A C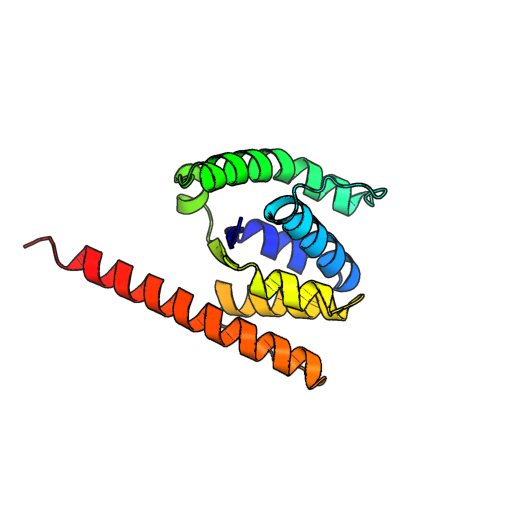 1
ATOM 998 O O . GLU A 1 122 ? 15.020 -7.339 -0.611 1.00 95.06 122 GLU A O 1
ATOM 1003 N N . ILE A 1 123 ? 14.955 -6.914 -2.823 1.00 96.81 123 ILE A N 1
ATOM 1004 C CA . ILE A 1 123 ? 13.489 -6.780 -2.895 1.00 96.81 123 ILE A CA 1
ATOM 1005 C C . ILE A 1 123 ? 12.805 -8.070 -2.420 1.00 96.81 123 ILE A C 1
ATOM 1007 O O . ILE A 1 123 ? 11.853 -8.022 -1.634 1.00 96.81 123 ILE A O 1
ATOM 1011 N N . GLN A 1 124 ? 13.318 -9.238 -2.828 1.00 97.88 124 GLN A N 1
ATOM 1012 C CA . GLN A 1 124 ? 12.819 -10.527 -2.342 1.00 97.88 124 GLN A CA 1
ATOM 1013 C C . GLN A 1 124 ? 12.952 -10.652 -0.816 1.00 97.88 124 GLN A C 1
ATOM 1015 O O . GL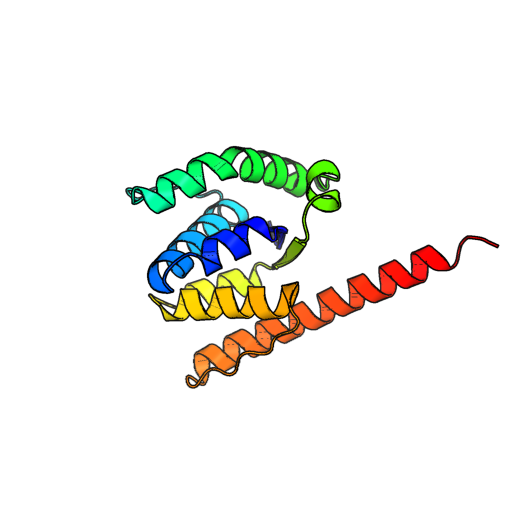N A 1 124 ? 12.048 -11.174 -0.159 1.00 97.88 124 GLN A O 1
ATOM 1020 N N . GLY A 1 125 ? 14.064 -10.180 -0.245 1.00 97.69 125 GLY A N 1
ATOM 1021 C CA . GLY A 1 125 ? 14.299 -10.146 1.197 1.00 97.69 125 GLY A CA 1
ATOM 1022 C C . GLY A 1 125 ? 13.244 -9.317 1.928 1.00 97.69 125 GLY A C 1
ATOM 1023 O O . GLY A 1 125 ? 12.599 -9.819 2.854 1.00 97.69 125 GLY A O 1
ATOM 1024 N N . TYR A 1 126 ? 12.996 -8.092 1.459 1.00 97.75 126 TYR A N 1
ATOM 1025 C CA . TYR A 1 126 ? 11.946 -7.222 1.997 1.00 97.75 126 TYR A CA 1
ATOM 1026 C C . TYR A 1 126 ? 10.560 -7.861 1.893 1.00 97.75 126 TYR A C 1
ATOM 1028 O O . TYR A 1 126 ? 9.789 -7.856 2.860 1.00 97.75 126 TYR A O 1
ATOM 1036 N N . TYR A 1 127 ? 10.260 -8.483 0.753 1.00 98.00 127 TYR A N 1
ATOM 1037 C CA . TYR A 1 127 ? 8.973 -9.130 0.531 1.00 98.00 127 TYR A CA 1
ATOM 1038 C C . TYR A 1 127 ? 8.774 -10.332 1.458 1.00 98.00 127 TYR A C 1
ATOM 1040 O O . TYR A 1 127 ? 7.702 -10.485 2.040 1.00 98.00 127 TYR A O 1
ATOM 1048 N N . ASN A 1 128 ? 9.808 -11.148 1.680 1.00 97.38 128 ASN A N 1
ATOM 1049 C CA . ASN A 1 128 ? 9.747 -12.292 2.593 1.00 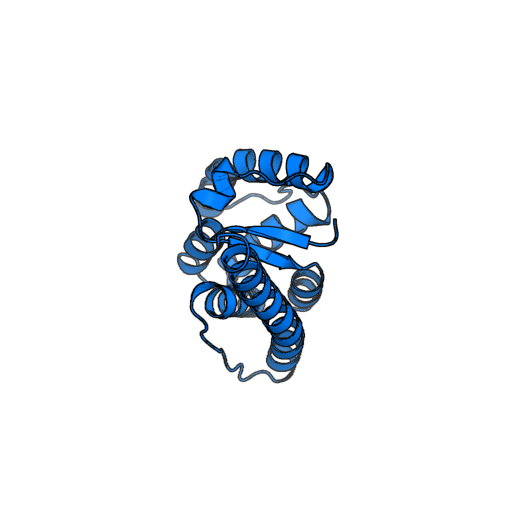97.38 128 ASN A CA 1
ATOM 1050 C C . ASN A 1 128 ? 9.482 -11.865 4.046 1.00 97.38 128 ASN A C 1
ATOM 1052 O O . ASN A 1 128 ? 8.676 -12.497 4.737 1.00 97.38 128 ASN A O 1
ATOM 1056 N N . LEU A 1 129 ? 10.109 -10.775 4.503 1.00 96.38 129 LEU A N 1
ATOM 1057 C CA . LEU A 1 129 ? 9.863 -10.209 5.835 1.00 96.38 129 LEU A CA 1
ATOM 1058 C C . LEU A 1 129 ? 8.420 -9.709 5.973 1.00 96.38 129 LEU A C 1
ATOM 1060 O O . LEU A 1 129 ? 7.747 -10.012 6.964 1.00 96.38 129 LEU A O 1
ATOM 1064 N N . CYS A 1 130 ? 7.913 -9.010 4.955 1.00 96.56 130 CYS A N 1
ATOM 1065 C CA . CYS A 1 130 ? 6.515 -8.584 4.914 1.00 96.56 130 CYS A CA 1
ATOM 1066 C C . CYS A 1 130 ? 5.573 -9.794 4.896 1.00 96.56 130 CYS A C 1
ATOM 1068 O O . CYS A 1 130 ? 4.611 -9.844 5.664 1.00 96.56 130 CYS A O 1
ATOM 1070 N N . LYS A 1 131 ? 5.878 -10.819 4.094 1.00 96.31 131 LYS A N 1
ATOM 1071 C CA . LYS A 1 131 ? 5.081 -12.044 3.985 1.00 96.31 131 LYS A CA 1
ATOM 1072 C C . LYS A 1 131 ? 4.945 -12.767 5.319 1.00 96.31 131 LYS A C 1
ATOM 1074 O O . LYS A 1 131 ? 3.845 -13.204 5.645 1.00 96.31 131 LYS A O 1
ATOM 1079 N N . LEU A 1 132 ? 5.998 -12.826 6.131 1.00 94.88 132 LEU A N 1
ATOM 1080 C CA . LEU A 1 132 ? 5.917 -13.408 7.473 1.00 94.88 132 LEU A CA 1
ATOM 1081 C C . LEU A 1 132 ? 4.861 -12.700 8.347 1.00 94.88 132 LEU A C 1
ATOM 1083 O O . LEU A 1 132 ? 4.079 -13.353 9.041 1.00 94.88 132 LEU A O 1
ATOM 1087 N N . LYS A 1 133 ? 4.787 -11.364 8.288 1.00 93.25 133 LYS A N 1
ATOM 1088 C CA . LYS A 1 133 ? 3.754 -10.579 8.991 1.00 93.25 133 LYS A CA 1
ATOM 1089 C C . LYS A 1 133 ? 2.363 -10.812 8.392 1.00 93.25 133 LYS A C 1
ATOM 1091 O O . LYS A 1 133 ? 1.395 -10.983 9.140 1.00 93.25 133 LYS A O 1
ATOM 1096 N N . MET A 1 134 ? 2.271 -10.883 7.064 1.00 94.44 134 MET A N 1
ATOM 1097 C CA . MET A 1 134 ? 1.036 -11.195 6.340 1.00 94.44 134 MET A CA 1
ATOM 1098 C C . MET A 1 134 ? 0.482 -12.578 6.724 1.00 94.44 134 MET A C 1
ATOM 1100 O O . MET A 1 134 ? -0.715 -12.711 6.978 1.00 94.44 134 MET A O 1
ATOM 1104 N N . ASP A 1 135 ? 1.344 -13.587 6.862 1.00 93.69 135 ASP A N 1
ATOM 1105 C CA . ASP A 1 135 ? 0.979 -14.949 7.275 1.00 93.69 135 ASP A CA 1
ATOM 1106 C C . ASP A 1 135 ? 0.391 -14.981 8.686 1.00 93.69 135 ASP A C 1
ATOM 1108 O O . ASP A 1 135 ? -0.651 -15.602 8.926 1.00 93.69 135 ASP A O 1
ATOM 1112 N N . ILE A 1 136 ? 1.007 -14.248 9.618 1.00 89.69 136 ILE A N 1
ATOM 1113 C CA . ILE A 1 136 ? 0.490 -14.091 10.983 1.00 89.69 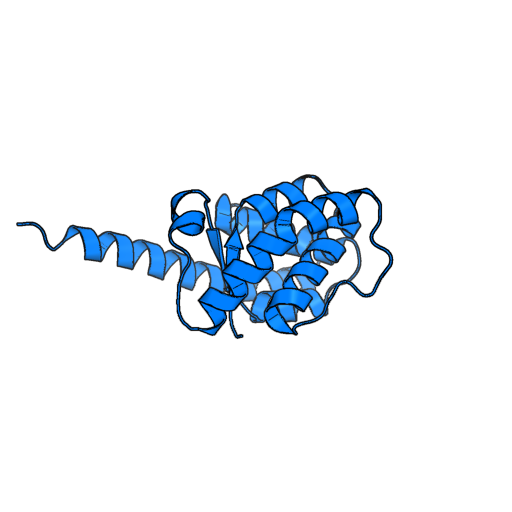136 ILE A CA 1
ATOM 1114 C C . ILE A 1 136 ? -0.893 -13.424 10.957 1.00 89.69 136 ILE A C 1
ATOM 1116 O O . ILE A 1 136 ? -1.809 -13.882 11.646 1.00 89.69 136 ILE A O 1
ATOM 1120 N N . SER A 1 137 ? -1.066 -12.375 10.148 1.00 86.75 137 SER A N 1
ATOM 1121 C CA . SER A 1 137 ? -2.345 -11.670 9.995 1.00 86.75 137 SER A CA 1
ATOM 1122 C C . SER A 1 137 ? -3.446 -12.587 9.442 1.00 86.75 137 SER A C 1
ATOM 1124 O O . SER A 1 137 ? -4.519 -12.717 10.045 1.00 86.75 137 SER A O 1
ATOM 1126 N N . LYS A 1 138 ? -3.157 -13.335 8.369 1.00 87.19 138 LYS A N 1
ATOM 1127 C CA . LYS A 1 138 ? -4.080 -14.323 7.784 1.00 87.19 138 LYS A CA 1
ATOM 1128 C C . LYS A 1 138 ? -4.451 -15.430 8.776 1.00 87.19 138 LYS A C 1
ATOM 1130 O O . LYS A 1 138 ? -5.625 -15.800 8.873 1.00 87.19 138 LYS A O 1
ATOM 1135 N N . LYS A 1 139 ? -3.487 -15.929 9.562 1.00 86.44 139 LYS A N 1
ATOM 1136 C CA . LYS A 1 139 ? -3.739 -16.936 10.608 1.00 86.44 139 LYS A CA 1
ATOM 1137 C C . LYS A 1 139 ? -4.664 -16.401 11.704 1.00 86.44 139 LYS A C 1
ATOM 1139 O O . LYS A 1 139 ? -5.584 -17.101 12.115 1.00 86.44 139 LYS A O 1
ATOM 1144 N N . ARG A 1 140 ? -4.476 -15.155 12.153 1.00 79.00 140 ARG A N 1
ATOM 1145 C CA . ARG A 1 140 ? -5.369 -14.524 13.143 1.00 79.00 140 ARG A CA 1
ATOM 1146 C C . ARG A 1 140 ? -6.801 -14.399 12.615 1.00 79.00 140 ARG A C 1
ATOM 1148 O O . ARG A 1 140 ? -7.734 -14.742 13.338 1.00 79.00 140 ARG A O 1
ATOM 1155 N N . LYS A 1 141 ? -6.972 -13.992 11.350 1.00 77.19 141 LYS A N 1
ATOM 1156 C CA . LYS A 1 141 ? -8.292 -13.883 10.699 1.00 77.19 141 LYS A CA 1
ATOM 1157 C C . LYS A 1 141 ? -9.014 -15.237 10.635 1.00 77.19 141 LYS A C 1
ATOM 1159 O O . LYS A 1 141 ? -10.200 -15.312 10.956 1.00 77.19 141 LYS A O 1
ATOM 1164 N N . SER A 1 142 ? -8.307 -16.318 10.291 1.00 72.44 142 SER A N 1
ATOM 1165 C CA . SER A 1 142 ? -8.907 -17.660 10.237 1.00 72.44 142 SER A CA 1
ATOM 1166 C C . SER A 1 142 ? -9.256 -18.221 11.623 1.00 72.44 142 SER A C 1
ATOM 1168 O O . SER A 1 142 ? -10.329 -18.805 11.786 1.00 72.44 142 SER A O 1
ATOM 1170 N N . CYS A 1 143 ? -8.414 -17.996 12.640 1.00 60.81 143 CYS A N 1
ATOM 1171 C CA . CYS A 1 143 ? -8.714 -18.392 14.020 1.00 60.81 143 CYS A CA 1
ATOM 1172 C C . CYS A 1 143 ? -9.915 -17.625 14.597 1.00 60.81 143 CYS A C 1
ATOM 1174 O O . CYS A 1 143 ? -10.793 -18.244 15.196 1.00 60.81 143 CYS A O 1
ATOM 1176 N N . GLY A 1 144 ? -10.002 -16.309 14.372 1.00 61.16 144 GLY A N 1
ATOM 1177 C CA . GLY A 1 144 ? -11.137 -15.494 14.825 1.00 61.16 144 GLY A CA 1
ATOM 1178 C C . GLY A 1 144 ? -12.467 -15.911 14.187 1.00 61.16 144 GLY A C 1
ATOM 1179 O O . GLY A 1 144 ? -13.484 -15.992 14.870 1.00 61.16 144 GLY A O 1
ATOM 1180 N N . SER A 1 145 ? -12.452 -16.273 12.898 1.00 60.88 145 SER A N 1
ATOM 1181 C CA . SER A 1 145 ? -13.637 -16.805 12.208 1.00 60.88 145 SER A CA 1
ATOM 1182 C C . SER A 1 145 ? -14.093 -18.165 12.759 1.00 60.88 145 SER A C 1
ATOM 1184 O O . SER A 1 145 ? -15.293 -18.431 12.812 1.00 60.88 145 SER A O 1
ATOM 1186 N N . ARG A 1 146 ? -13.158 -19.019 13.203 1.00 58.78 146 ARG A N 1
ATOM 1187 C CA . ARG A 1 146 ? -13.473 -20.319 13.823 1.00 58.78 146 ARG A CA 1
ATOM 1188 C C . ARG A 1 146 ? -14.012 -20.175 15.249 1.00 58.78 146 ARG A C 1
ATOM 1190 O O . ARG A 1 146 ? -14.991 -20.837 15.571 1.00 58.78 146 ARG A O 1
ATOM 1197 N N . GLY A 1 147 ? -13.443 -19.281 16.060 1.00 50.53 147 GLY A N 1
ATOM 1198 C CA . GLY A 1 147 ? -13.924 -19.014 17.425 1.00 50.53 147 GLY A CA 1
ATOM 1199 C C . GLY A 1 147 ? -15.338 -18.423 17.468 1.00 50.53 147 GLY A C 1
ATOM 1200 O O . GLY A 1 147 ? -16.126 -18.774 18.339 1.00 50.53 147 GLY A O 1
ATOM 1201 N N . GLY A 1 148 ? -15.711 -17.606 16.476 1.00 49.59 148 GLY A N 1
ATOM 1202 C CA . GLY A 1 148 ? -17.075 -17.077 16.352 1.00 49.59 148 GLY A CA 1
ATOM 1203 C C . GLY A 1 148 ? -18.139 -18.122 15.987 1.00 49.59 148 GLY A C 1
ATOM 1204 O O . GLY A 1 148 ? -19.321 -17.879 16.204 1.00 49.59 148 GLY A O 1
ATOM 1205 N N . LYS A 1 149 ? -17.741 -19.290 15.462 1.00 50.88 149 LYS A N 1
ATOM 1206 C CA . LYS A 1 149 ? -18.661 -20.387 15.111 1.00 50.88 149 LYS A CA 1
ATOM 1207 C C . LYS A 1 149 ? -18.914 -21.378 16.253 1.00 50.88 149 LYS A C 1
ATOM 1209 O O . LYS A 1 149 ? -19.744 -22.260 16.080 1.00 50.88 149 LYS A O 1
ATOM 1214 N N . GLN A 1 150 ? -18.232 -21.255 17.395 1.00 46.12 150 GLN A N 1
ATOM 1215 C CA . GLN A 1 150 ? -18.343 -22.214 18.507 1.00 46.12 150 GLN A CA 1
ATOM 1216 C C . GLN A 1 150 ? -19.225 -21.761 19.684 1.00 46.12 150 GLN A C 1
ATOM 1218 O O . GLN A 1 150 ? -19.366 -22.520 20.629 1.00 46.12 150 GLN A O 1
ATOM 1223 N N . ASN A 1 151 ? -19.894 -20.602 19.612 1.00 44.16 151 ASN A N 1
ATOM 1224 C CA . ASN A 1 151 ? -20.869 -20.170 20.631 1.00 44.16 151 ASN A CA 1
ATOM 1225 C C . ASN A 1 151 ? -22.308 -20.108 20.088 1.00 44.16 151 ASN A C 1
ATOM 1227 O O . ASN A 1 151 ? -22.984 -19.094 20.223 1.00 44.16 151 ASN A O 1
ATOM 1231 N N . THR A 1 152 ? -22.779 -21.182 19.452 1.00 45.28 152 THR A N 1
ATOM 1232 C CA . THR A 1 152 ? -24.221 -21.435 19.257 1.00 45.28 152 THR A CA 1
ATOM 1233 C C . THR A 1 152 ? -24.483 -22.941 19.220 1.00 45.28 152 THR A C 1
ATOM 1235 O O . THR A 1 152 ? -24.533 -23.529 18.144 1.00 45.28 152 THR A O 1
ATOM 1238 N N . ALA A 1 153 ? -24.571 -23.547 20.407 1.00 35.75 153 ALA A N 1
ATOM 1239 C CA . ALA A 1 153 ? -25.408 -24.695 20.796 1.00 35.75 153 ALA A CA 1
ATOM 1240 C C . ALA A 1 153 ? -24.863 -25.288 22.100 1.00 35.75 153 ALA A C 1
ATOM 1242 O O . ALA A 1 153 ? -23.673 -25.677 22.108 1.00 35.75 153 ALA A O 1
#

Organism: NCBI:txid2840935

Secondary structure (DSSP, 8-state):
--EEEEEHHHHHHHHTS-HHHHHHHHHHHHHHHHH-----S---HHHHHHHHHHHHHHHHHHHHHHTT---HHHHTTS-EEEEEHHHHHHHHT--HHHHHHHHHHHHIIIII-PPP--SSHHHHHHHHHHHHHHHHHHHHHHHHHHHTTSS--

Sequence (153 aa):
MKQFTFYKLYSDILDGMNDTDAGKFAMRICEYEFEDKQPEEELSGKERFYWSNISDMLAEVKEAESSGKSLKKFNLRSEHFTFSETYFDAMKLLKGGDLGVFVKAICAYMFRGEVVQFKDKEIQGYYNLCKLKMDISKKRKSCGSRGGKQNTA

Radius of gyration: 16.01 Å; chains: 1; bounding box: 43×43×35 Å